Protein AF-A0A5K1ABH4-F1 (afdb_monomer_lite)

Structure (mmCIF, N/CA/C/O backbone):
data_AF-A0A5K1ABH4-F1
#
_entry.id   AF-A0A5K1ABH4-F1
#
loop_
_atom_site.group_PDB
_atom_site.id
_atom_site.type_symbol
_atom_site.label_atom_id
_atom_site.label_alt_id
_atom_site.label_comp_id
_atom_site.label_asym_id
_atom_site.label_entity_id
_atom_site.label_seq_id
_atom_site.pdbx_PDB_ins_code
_atom_site.Cartn_x
_atom_site.Cartn_y
_atom_site.Cartn_z
_atom_site.occupancy
_atom_site.B_iso_or_equiv
_atom_site.auth_seq_id
_atom_site.auth_comp_id
_atom_site.auth_asym_id
_atom_site.auth_atom_id
_atom_site.pdbx_PDB_model_num
ATOM 1 N N . MET A 1 1 ? -3.130 -10.708 27.864 1.00 51.59 1 MET A N 1
ATOM 2 C CA . MET A 1 1 ? -2.045 -9.917 27.232 1.00 51.59 1 MET A CA 1
ATOM 3 C C . MET A 1 1 ? -1.804 -10.307 25.760 1.00 51.59 1 MET A C 1
ATOM 5 O O . MET A 1 1 ? -0.671 -10.293 25.312 1.00 51.59 1 MET A O 1
ATOM 9 N N . VAL A 1 2 ? -2.844 -10.610 24.967 1.00 49.19 2 VAL A N 1
ATOM 10 C CA . VAL A 1 2 ? -2.684 -11.051 23.557 1.00 49.19 2 VAL A CA 1
ATOM 11 C C . VAL A 1 2 ? -2.944 -9.949 22.518 1.00 49.19 2 VAL A C 1
ATOM 13 O O . VAL A 1 2 ? -2.428 -10.026 21.411 1.00 49.19 2 VAL A O 1
ATOM 16 N N . GLY A 1 3 ? -3.665 -8.879 22.879 1.00 51.62 3 GLY A N 1
ATOM 17 C CA . GLY A 1 3 ? -3.968 -7.778 21.951 1.00 51.62 3 GLY A CA 1
ATOM 18 C C . GLY A 1 3 ? -2.777 -6.869 21.616 1.00 51.62 3 GLY A C 1
ATOM 19 O O . GLY A 1 3 ? -2.686 -6.362 20.507 1.00 51.62 3 GLY A O 1
ATOM 20 N N . VAL A 1 4 ? -1.827 -6.697 22.544 1.00 55.66 4 VAL A N 1
ATOM 21 C CA . VAL A 1 4 ? -0.683 -5.778 22.361 1.00 55.66 4 VAL A CA 1
ATOM 22 C C . VAL A 1 4 ? 0.407 -6.390 21.467 1.00 55.66 4 VAL A C 1
ATOM 24 O O . VAL A 1 4 ? 1.072 -5.673 20.726 1.00 55.66 4 VAL A O 1
ATOM 27 N N . MET A 1 5 ? 0.569 -7.718 21.495 1.00 57.88 5 MET A N 1
ATOM 28 C CA . MET A 1 5 ? 1.552 -8.428 20.664 1.00 57.88 5 MET A CA 1
ATOM 29 C C . MET A 1 5 ? 1.115 -8.532 19.197 1.00 57.88 5 MET A C 1
ATOM 31 O O . MET A 1 5 ? 1.931 -8.346 18.303 1.00 57.88 5 MET A O 1
ATOM 35 N N . ALA A 1 6 ? -0.175 -8.768 18.935 1.00 60.62 6 ALA A N 1
ATOM 36 C CA . ALA A 1 6 ? -0.689 -8.834 17.565 1.00 60.62 6 ALA A CA 1
ATOM 37 C C . ALA A 1 6 ? -0.625 -7.467 16.852 1.00 60.62 6 ALA A C 1
ATOM 39 O O . ALA A 1 6 ? -0.259 -7.401 15.677 1.00 60.62 6 ALA A O 1
ATOM 40 N N . GLY A 1 7 ? -0.912 -6.375 17.574 1.00 67.19 7 GLY A N 1
ATOM 41 C CA . GLY A 1 7 ? -0.786 -5.014 17.041 1.00 67.19 7 GLY A CA 1
ATOM 42 C C . GLY A 1 7 ? 0.665 -4.624 16.734 1.00 67.19 7 GLY A C 1
ATOM 43 O O . GLY A 1 7 ? 0.941 -4.008 15.705 1.00 67.19 7 GLY A O 1
ATOM 44 N N . SER A 1 8 ? 1.627 -5.038 17.569 1.00 79.50 8 SER A N 1
ATOM 45 C CA . SER A 1 8 ? 3.047 -4.760 17.308 1.00 79.50 8 SER A CA 1
ATOM 46 C C . SER A 1 8 ? 3.586 -5.544 16.106 1.00 79.50 8 SER A C 1
ATOM 48 O O . SER A 1 8 ? 4.357 -4.998 15.316 1.00 79.50 8 SER A O 1
ATOM 50 N N . GLU A 1 9 ? 3.138 -6.785 15.907 1.00 88.50 9 GLU A N 1
ATOM 51 C CA . GLU A 1 9 ? 3.501 -7.591 14.738 1.00 88.50 9 GLU A CA 1
ATOM 52 C C . GLU A 1 9 ? 2.933 -7.003 13.436 1.00 88.50 9 GLU A C 1
ATOM 54 O O . GLU A 1 9 ? 3.670 -6.837 12.459 1.00 88.50 9 GLU A O 1
ATOM 59 N N . ALA A 1 10 ? 1.646 -6.633 13.422 1.00 90.38 10 ALA A N 1
ATOM 60 C CA . ALA A 1 10 ? 1.004 -6.014 12.261 1.00 90.38 10 ALA A CA 1
ATOM 61 C C . ALA A 1 10 ? 1.689 -4.694 11.877 1.00 90.38 10 ALA A C 1
ATOM 63 O O . ALA A 1 10 ? 2.016 -4.485 10.705 1.00 90.38 10 ALA A O 1
ATOM 64 N N . ARG A 1 11 ? 1.996 -3.852 12.870 1.00 93.00 11 ARG A N 1
ATOM 65 C CA . ARG A 1 11 ? 2.727 -2.596 12.673 1.00 93.00 11 ARG A CA 1
ATOM 66 C C . ARG A 1 11 ? 4.121 -2.820 12.091 1.00 93.00 11 ARG A C 1
ATOM 68 O O . ARG A 1 11 ? 4.476 -2.185 11.101 1.00 93.00 11 ARG A O 1
ATOM 75 N N . ASN A 1 12 ? 4.897 -3.751 12.649 1.00 94.19 12 ASN A N 1
ATOM 76 C CA . ASN A 1 12 ? 6.234 -4.075 12.139 1.00 94.19 12 ASN A CA 1
ATOM 77 C C . ASN A 1 12 ? 6.179 -4.594 10.696 1.00 94.19 12 ASN A C 1
ATOM 79 O O . ASN A 1 12 ? 6.995 -4.205 9.858 1.00 94.19 12 ASN A O 1
ATOM 83 N N . LYS A 1 13 ? 5.186 -5.432 10.377 1.00 94.88 13 LYS A N 1
ATOM 84 C CA . LYS A 1 13 ? 4.960 -5.906 9.009 1.00 94.88 13 LYS A CA 1
ATOM 85 C C . LYS A 1 13 ? 4.634 -4.750 8.061 1.00 94.88 13 LYS A C 1
ATOM 87 O O . LYS A 1 13 ? 5.208 -4.694 6.975 1.00 94.88 13 LYS A O 1
ATOM 92 N N . ALA A 1 14 ? 3.766 -3.824 8.467 1.00 95.31 14 ALA A N 1
ATOM 93 C CA . ALA A 1 14 ? 3.437 -2.640 7.678 1.00 95.31 14 ALA A CA 1
ATOM 94 C C . ALA A 1 14 ? 4.668 -1.742 7.445 1.00 95.31 14 ALA A C 1
ATOM 96 O O . ALA A 1 14 ? 4.890 -1.302 6.320 1.00 95.31 14 ALA A O 1
ATOM 97 N N . LEU A 1 15 ? 5.526 -1.542 8.454 1.00 95.44 15 LEU A N 1
ATOM 98 C CA . LEU A 1 15 ? 6.787 -0.799 8.301 1.00 95.44 15 LEU A CA 1
ATOM 99 C C . LEU A 1 15 ? 7.735 -1.464 7.295 1.00 95.44 15 LEU A C 1
ATOM 101 O O . LEU A 1 15 ? 8.283 -0.791 6.421 1.00 95.44 15 LEU A O 1
ATOM 105 N N . ASN A 1 16 ? 7.902 -2.785 7.380 1.00 95.94 16 ASN A N 1
ATOM 106 C CA . ASN A 1 16 ? 8.750 -3.529 6.447 1.00 95.94 16 ASN A CA 1
ATOM 107 C C . ASN A 1 16 ? 8.232 -3.428 5.006 1.00 95.94 16 ASN A C 1
ATOM 109 O O . ASN A 1 16 ? 9.014 -3.199 4.085 1.00 95.94 16 ASN A O 1
ATOM 113 N N . LEU A 1 17 ? 6.914 -3.543 4.815 1.00 96.62 17 LEU A N 1
ATOM 114 C CA . LEU A 1 17 ? 6.283 -3.382 3.505 1.00 96.62 17 LEU A CA 1
ATOM 115 C C . LEU A 1 17 ? 6.434 -1.951 2.982 1.00 96.62 17 LEU A C 1
ATOM 117 O O . LEU A 1 17 ? 6.810 -1.774 1.828 1.00 96.62 17 LEU A O 1
ATOM 121 N N . LEU A 1 18 ? 6.230 -0.932 3.822 1.00 95.81 18 LEU A N 1
ATOM 122 C CA . LEU A 1 18 ? 6.426 0.465 3.432 1.00 95.81 18 LEU A CA 1
ATOM 123 C C . LEU A 1 18 ? 7.862 0.724 2.953 1.00 95.81 18 LEU A C 1
ATOM 125 O O . LEU A 1 18 ? 8.060 1.361 1.918 1.00 95.81 18 LEU A O 1
ATOM 129 N N . ASN A 1 19 ? 8.861 0.190 3.659 1.00 95.75 19 ASN A N 1
ATOM 130 C CA . ASN A 1 19 ? 10.260 0.284 3.239 1.00 95.75 19 ASN A CA 1
ATOM 131 C C . ASN A 1 19 ? 10.506 -0.428 1.899 1.00 95.75 19 ASN A C 1
ATOM 133 O O . ASN A 1 19 ? 11.166 0.133 1.026 1.00 95.75 19 ASN 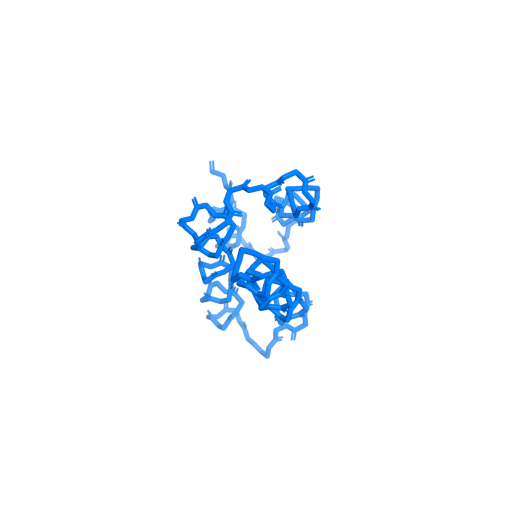A O 1
ATOM 137 N N . ALA A 1 20 ? 9.924 -1.613 1.697 1.00 95.31 20 ALA A N 1
ATOM 138 C CA . ALA A 1 20 ? 10.034 -2.352 0.439 1.00 95.31 20 ALA A CA 1
ATOM 139 C C . ALA A 1 20 ? 9.358 -1.633 -0.746 1.00 95.31 20 ALA A C 1
ATOM 141 O O . ALA A 1 20 ? 9.818 -1.746 -1.879 1.00 95.31 20 ALA A O 1
ATOM 142 N N . VAL A 1 21 ? 8.293 -0.860 -0.503 1.00 95.31 21 VAL A N 1
ATOM 143 C CA . VAL A 1 21 ? 7.663 -0.014 -1.532 1.00 95.31 21 VAL A CA 1
ATOM 144 C C . VAL A 1 21 ? 8.518 1.219 -1.850 1.00 95.31 21 VAL A C 1
ATOM 146 O O . VAL A 1 21 ? 8.576 1.639 -3.009 1.00 95.31 21 VAL A O 1
ATOM 149 N N . LYS A 1 22 ? 9.180 1.811 -0.846 1.00 93.62 22 LYS A N 1
ATOM 150 C CA . LYS A 1 22 ? 10.079 2.965 -1.034 1.00 93.62 22 LYS A CA 1
ATOM 151 C C . LYS A 1 22 ? 11.348 2.592 -1.805 1.00 93.62 22 LYS A C 1
ATOM 153 O O . LYS A 1 22 ? 11.803 3.385 -2.627 1.00 93.62 22 LYS A O 1
ATOM 158 N N . PHE A 1 23 ? 11.864 1.381 -1.592 1.00 92.94 23 PHE A N 1
ATOM 159 C CA . PHE A 1 23 ? 13.075 0.865 -2.240 1.00 92.94 23 PHE A CA 1
ATOM 160 C C . PHE A 1 23 ? 12.817 -0.475 -2.952 1.00 92.94 23 PHE A C 1
ATOM 162 O O . PHE A 1 23 ? 13.346 -1.509 -2.539 1.00 92.94 23 PHE A O 1
ATOM 169 N N . PRO A 1 24 ? 11.985 -0.489 -4.007 1.00 93.50 24 PRO A N 1
ATOM 170 C CA . PRO A 1 24 ? 11.610 -1.722 -4.676 1.00 93.50 24 PRO A CA 1
ATOM 171 C C . PRO A 1 24 ? 12.691 -2.154 -5.682 1.00 93.50 24 PRO A C 1
ATOM 173 O O . PRO A 1 24 ? 13.316 -1.294 -6.308 1.00 93.50 24 PRO A O 1
ATOM 176 N N . PRO A 1 25 ? 12.882 -3.466 -5.901 1.00 91.19 25 PRO A N 1
ATOM 177 C CA . PRO A 1 25 ? 13.791 -3.965 -6.935 1.00 91.19 25 PRO A CA 1
ATOM 178 C C . PRO A 1 25 ? 13.253 -3.708 -8.352 1.00 91.19 25 PRO A C 1
ATOM 180 O O . PRO A 1 25 ? 14.022 -3.448 -9.274 1.00 91.19 25 PRO A O 1
ATOM 183 N N . ASP A 1 26 ? 11.929 -3.746 -8.520 1.00 95.44 26 ASP A N 1
ATOM 184 C CA . ASP A 1 26 ? 11.226 -3.514 -9.777 1.00 95.44 26 ASP A CA 1
ATOM 185 C C . ASP A 1 26 ? 9.784 -3.025 -9.535 1.00 95.44 26 ASP A C 1
ATOM 187 O O . ASP A 1 26 ? 9.280 -2.980 -8.408 1.00 95.44 26 ASP A O 1
ATOM 191 N N . LEU A 1 27 ? 9.112 -2.614 -10.614 1.00 93.94 27 LEU A N 1
ATOM 192 C CA . LEU A 1 27 ? 7.743 -2.101 -10.556 1.00 93.94 27 LEU A CA 1
ATOM 193 C C . LEU A 1 27 ? 6.705 -3.159 -10.116 1.00 93.94 27 LEU A C 1
ATOM 195 O O . LEU A 1 27 ? 5.878 -2.816 -9.267 1.00 93.94 27 LEU A O 1
ATOM 199 N N . PRO A 1 28 ? 6.708 -4.407 -10.630 1.00 96.31 28 PRO A N 1
ATOM 200 C CA . PRO A 1 28 ? 5.807 -5.455 -10.141 1.00 96.31 28 PRO A CA 1
ATOM 201 C C . PRO A 1 28 ? 5.887 -5.672 -8.624 1.00 96.31 28 PRO A C 1
ATOM 203 O O . PRO A 1 28 ? 4.861 -5.630 -7.945 1.00 96.31 28 PRO A O 1
ATOM 206 N N . SER A 1 29 ? 7.099 -5.794 -8.079 1.00 96.12 29 SER A N 1
ATOM 207 C CA . SER A 1 29 ? 7.346 -5.978 -6.644 1.00 96.12 29 SER A CA 1
ATOM 208 C C . SER A 1 29 ? 6.843 -4.791 -5.824 1.00 96.12 29 SER A C 1
ATOM 210 O O . SER A 1 29 ? 6.306 -4.960 -4.729 1.00 96.12 29 SER A O 1
ATOM 212 N N . LYS A 1 30 ? 6.974 -3.566 -6.351 1.00 96.00 30 LYS A N 1
ATOM 213 C CA . LYS A 1 30 ? 6.433 -2.362 -5.709 1.00 96.00 30 LYS A CA 1
ATOM 214 C C . LYS A 1 30 ? 4.912 -2.420 -5.570 1.00 96.00 30 LYS A C 1
ATOM 216 O O . LYS A 1 30 ? 4.391 -2.123 -4.497 1.00 96.00 30 LYS A O 1
ATOM 221 N N . LEU A 1 31 ? 4.214 -2.789 -6.644 1.00 96.56 31 LEU A N 1
ATOM 222 C CA . LEU A 1 31 ? 2.751 -2.894 -6.662 1.00 96.56 31 LEU A CA 1
ATOM 223 C C . LEU A 1 31 ? 2.261 -4.021 -5.750 1.00 96.56 31 LEU A C 1
ATOM 225 O O . LEU A 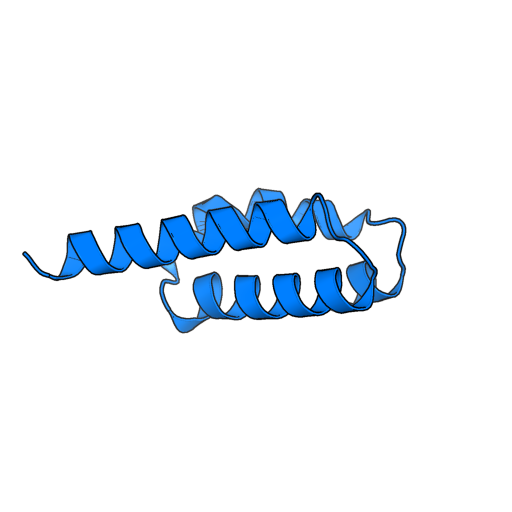1 31 ? 1.308 -3.828 -4.999 1.00 96.56 31 LEU A O 1
ATOM 229 N N . GLU A 1 32 ? 2.946 -5.164 -5.755 1.00 97.25 32 GLU A N 1
ATOM 230 C CA . GLU A 1 32 ? 2.639 -6.271 -4.849 1.00 97.25 32 GLU A CA 1
ATOM 231 C C . GLU A 1 32 ? 2.792 -5.854 -3.377 1.00 97.25 32 GLU A C 1
ATOM 233 O O . GLU A 1 32 ? 1.893 -6.078 -2.563 1.00 97.25 32 GLU A O 1
ATOM 238 N N . ASN A 1 33 ? 3.902 -5.198 -3.029 1.00 96.81 33 ASN A N 1
ATOM 239 C CA . ASN A 1 33 ? 4.135 -4.728 -1.664 1.00 96.81 33 ASN A CA 1
ATOM 240 C C . ASN A 1 33 ? 3.141 -3.634 -1.242 1.00 96.81 33 ASN A C 1
ATOM 242 O O . ASN A 1 33 ? 2.738 -3.617 -0.080 1.00 96.81 33 ASN A O 1
ATOM 246 N N . LEU A 1 34 ? 2.695 -2.770 -2.165 1.00 95.56 34 LEU A N 1
ATOM 247 C CA . LEU A 1 34 ? 1.614 -1.805 -1.920 1.00 95.56 34 LEU A CA 1
ATOM 248 C C . LEU A 1 34 ? 0.284 -2.497 -1.611 1.00 95.56 34 LEU A C 1
ATOM 250 O O . LEU A 1 34 ? -0.387 -2.114 -0.653 1.00 95.56 34 LEU A O 1
ATOM 254 N N . GLY A 1 35 ? -0.071 -3.542 -2.363 1.00 95.31 35 GLY A N 1
ATOM 255 C CA . GLY A 1 35 ? -1.263 -4.350 -2.089 1.00 95.31 35 GLY A CA 1
ATOM 256 C C . GLY A 1 35 ? -1.215 -5.002 -0.713 1.00 95.31 35 GLY A C 1
ATOM 257 O O . GLY A 1 35 ? -2.122 -4.816 0.098 1.00 95.31 35 GLY A O 1
ATOM 258 N N . ARG A 1 36 ? -0.099 -5.666 -0.395 1.00 96.25 36 ARG A N 1
ATOM 259 C CA . ARG A 1 36 ? 0.119 -6.282 0.923 1.00 96.25 36 ARG A CA 1
ATOM 260 C C . ARG A 1 36 ? 0.081 -5.257 2.058 1.00 96.25 36 ARG A C 1
ATOM 262 O O . ARG A 1 36 ? -0.410 -5.565 3.142 1.00 96.25 36 ARG A O 1
ATOM 269 N N . LEU A 1 37 ? 0.607 -4.050 1.838 1.00 95.12 37 LEU A N 1
ATOM 270 C CA . LEU A 1 37 ? 0.556 -2.967 2.821 1.00 95.12 37 LEU A CA 1
ATOM 271 C C . LEU A 1 37 ? -0.895 -2.541 3.079 1.00 95.12 37 LEU A C 1
ATOM 273 O O . LEU A 1 37 ? -1.301 -2.442 4.236 1.00 95.12 37 LEU A O 1
ATOM 277 N N . GLY A 1 38 ? -1.685 -2.375 2.016 1.00 92.88 38 GLY A N 1
ATOM 278 C CA . GLY A 1 38 ? -3.119 -2.101 2.106 1.00 92.88 38 GLY A CA 1
ATOM 279 C C . GLY A 1 38 ? -3.878 -3.177 2.884 1.00 92.88 38 GLY A C 1
ATOM 280 O O . GLY A 1 38 ? -4.644 -2.849 3.784 1.00 92.88 38 GLY A O 1
ATOM 281 N N . GLU A 1 39 ? -3.613 -4.460 2.629 1.00 93.38 39 GLU A N 1
ATOM 282 C CA . GLU A 1 39 ? -4.229 -5.566 3.379 1.00 93.38 39 GLU A CA 1
ATOM 283 C C . GLU A 1 39 ? -3.921 -5.503 4.882 1.00 93.38 39 GLU A C 1
ATOM 285 O O . GLU A 1 39 ? -4.812 -5.702 5.712 1.00 93.38 39 GLU A O 1
ATOM 290 N N . VAL A 1 40 ? -2.671 -5.210 5.257 1.00 93.19 40 VAL A N 1
ATOM 291 C CA . VAL A 1 40 ? -2.281 -5.116 6.672 1.00 93.19 40 VAL A CA 1
ATOM 292 C C . VAL A 1 40 ? -2.989 -3.945 7.353 1.00 93.19 40 VAL A C 1
ATOM 294 O O . VAL A 1 40 ? -3.560 -4.125 8.427 1.00 93.19 40 VAL A O 1
ATOM 297 N N . ILE A 1 41 ? -2.987 -2.771 6.723 1.00 92.38 41 ILE A N 1
ATOM 298 C CA . ILE A 1 41 ? -3.540 -1.549 7.317 1.00 92.38 41 ILE A CA 1
ATOM 299 C C . ILE A 1 41 ? -5.076 -1.568 7.315 1.00 92.38 41 ILE A C 1
ATOM 301 O O . ILE A 1 41 ? -5.687 -1.096 8.262 1.00 92.38 41 ILE A O 1
ATOM 305 N N . VAL A 1 42 ? -5.726 -2.110 6.283 1.00 89.50 42 VAL A N 1
ATOM 306 C CA . VAL A 1 42 ? -7.195 -2.070 6.161 1.00 89.50 42 VAL A CA 1
ATOM 307 C C . VAL A 1 42 ? -7.858 -3.287 6.799 1.00 89.50 42 VAL A C 1
ATOM 309 O O . VAL A 1 42 ? -8.894 -3.142 7.441 1.00 89.50 42 VAL A O 1
ATOM 312 N N . SER A 1 43 ? -7.291 -4.485 6.626 1.00 88.25 43 SER A N 1
ATOM 313 C CA . SER A 1 43 ? -7.958 -5.734 7.028 1.00 88.25 43 SER A CA 1
ATOM 314 C C . SER A 1 43 ? -7.443 -6.307 8.345 1.00 88.25 43 SER A C 1
ATOM 316 O O . SER A 1 43 ? -8.224 -6.889 9.093 1.00 88.25 43 SER A O 1
ATOM 318 N N . ARG A 1 44 ? -6.140 -6.186 8.639 1.00 88.44 44 ARG A N 1
ATOM 319 C CA . ARG A 1 44 ? -5.556 -6.779 9.857 1.00 88.44 44 ARG A CA 1
ATOM 320 C C . ARG A 1 44 ? -5.619 -5.852 11.060 1.00 88.44 44 ARG A C 1
ATOM 322 O O . ARG A 1 44 ? -6.022 -6.297 12.128 1.00 88.44 44 ARG A O 1
ATOM 329 N N . ASP A 1 45 ? -5.201 -4.602 10.895 1.00 88.00 45 ASP A N 1
ATOM 330 C CA . ASP A 1 45 ? -5.219 -3.622 11.977 1.00 88.00 45 ASP A CA 1
ATOM 331 C C . ASP A 1 45 ? -5.571 -2.216 11.453 1.00 88.00 45 ASP A C 1
ATOM 333 O O . ASP A 1 45 ? -4.679 -1.422 11.139 1.00 88.00 45 ASP A O 1
ATOM 337 N N . PRO A 1 46 ? -6.877 -1.882 11.396 1.00 87.44 46 PRO A N 1
ATOM 338 C CA . PRO A 1 46 ? -7.372 -0.573 10.964 1.00 87.44 46 PRO A CA 1
ATOM 339 C C . PRO A 1 46 ? -6.828 0.613 11.764 1.00 87.44 46 PRO A C 1
ATOM 341 O O . PRO A 1 46 ? -6.859 1.747 11.278 1.00 87.44 46 PRO A O 1
ATOM 344 N N . SER A 1 47 ? -6.324 0.391 12.985 1.00 90.31 47 SER A N 1
ATOM 345 C CA . SER A 1 47 ? -5.741 1.470 13.789 1.00 90.31 47 SER A CA 1
ATOM 346 C C . SER A 1 47 ? -4.464 2.037 13.157 1.00 90.31 47 SER A C 1
ATOM 348 O O . SER A 1 47 ? -4.182 3.230 13.308 1.00 90.31 47 SER A O 1
ATOM 350 N N . LEU A 1 48 ? -3.765 1.225 12.351 1.00 91.38 48 LEU A N 1
ATOM 351 C CA . LEU A 1 48 ? -2.570 1.618 11.603 1.00 91.38 48 LEU A CA 1
ATOM 352 C C . LEU A 1 48 ? -2.879 2.610 10.479 1.00 91.38 48 LEU A C 1
ATOM 354 O O . LEU A 1 48 ? -1.981 3.318 10.032 1.00 91.38 48 LEU A O 1
ATOM 358 N N . LEU A 1 49 ? -4.133 2.735 10.036 1.00 91.12 49 LEU A N 1
ATOM 359 C CA . LEU A 1 49 ? -4.485 3.656 8.953 1.00 91.12 49 LEU A CA 1
ATOM 360 C C . LEU A 1 49 ? -4.050 5.089 9.261 1.00 91.12 49 LEU A C 1
ATOM 362 O O . LEU A 1 49 ? -3.481 5.752 8.402 1.00 91.12 49 LEU A O 1
ATOM 366 N N . ARG A 1 50 ? -4.238 5.552 10.500 1.00 91.94 50 ARG A N 1
ATOM 367 C CA . ARG A 1 50 ? -3.833 6.910 10.901 1.00 91.94 50 ARG A CA 1
ATOM 368 C C . ARG A 1 50 ? -2.322 7.122 10.845 1.00 91.94 50 ARG A C 1
ATOM 370 O O . ARG A 1 50 ? -1.887 8.226 10.541 1.00 91.94 50 ARG A O 1
ATOM 377 N N . GLU A 1 51 ? -1.544 6.084 11.139 1.00 93.19 51 GLU A N 1
ATOM 378 C CA . GLU A 1 51 ? -0.080 6.138 11.126 1.00 93.19 51 GLU A CA 1
ATOM 379 C C . GLU A 1 51 ? 0.472 6.083 9.694 1.00 93.19 51 GLU A C 1
ATOM 381 O O . GLU A 1 51 ? 1.389 6.825 9.355 1.00 93.19 51 GLU A O 1
ATOM 386 N N . PHE A 1 52 ? -0.099 5.239 8.832 1.00 93.69 52 PHE A N 1
ATOM 387 C CA . PHE A 1 52 ? 0.467 4.953 7.511 1.00 93.69 52 PHE A CA 1
ATOM 388 C C . PHE A 1 52 ? -0.140 5.772 6.370 1.00 93.69 52 PHE A C 1
ATOM 390 O O . PHE A 1 52 ? 0.508 5.920 5.334 1.00 93.69 52 PHE A O 1
ATOM 397 N N . LEU A 1 53 ? -1.344 6.332 6.534 1.00 91.94 53 LEU A N 1
ATOM 398 C CA . LEU A 1 53 ? -2.015 7.102 5.482 1.00 91.94 53 LEU A CA 1
ATOM 399 C C . LEU A 1 53 ? -1.152 8.248 4.921 1.00 91.94 53 LEU A C 1
ATOM 401 O O . LEU A 1 53 ? -1.070 8.329 3.695 1.00 91.94 53 LEU A O 1
ATOM 405 N N . PRO A 1 54 ? -0.452 9.072 5.735 1.00 93.69 54 PRO A N 1
ATOM 406 C CA . PRO A 1 54 ? 0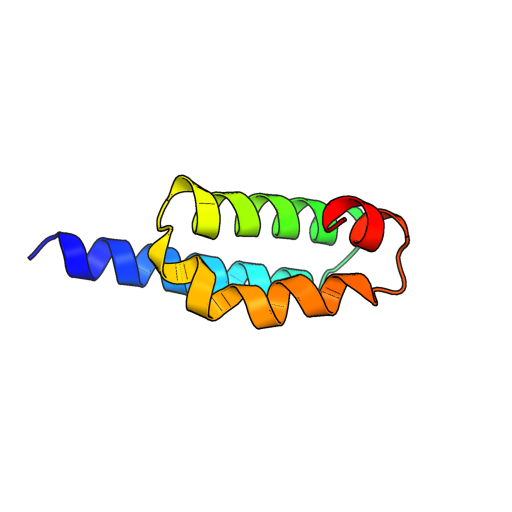.426 10.121 5.210 1.00 93.69 54 PRO A CA 1
ATOM 407 C C . PRO A 1 54 ? 1.504 9.589 4.258 1.00 93.69 54 PRO A C 1
ATOM 409 O O . PRO A 1 54 ? 1.825 10.242 3.275 1.00 93.69 54 PRO A O 1
ATOM 412 N N . HIS A 1 55 ? 2.013 8.380 4.500 1.00 93.88 55 HIS A N 1
ATOM 413 C CA . HIS A 1 55 ? 3.022 7.757 3.644 1.00 93.88 55 HIS A CA 1
ATOM 414 C C . HIS A 1 55 ? 2.429 7.104 2.398 1.00 93.88 55 HIS A C 1
ATOM 416 O O . HIS A 1 55 ? 3.067 7.084 1.350 1.00 93.88 55 HIS A O 1
ATOM 422 N N . VAL A 1 56 ? 1.212 6.564 2.490 1.00 92.50 56 VAL A N 1
ATOM 423 C CA . VAL A 1 56 ? 0.528 5.969 1.334 1.00 92.50 56 VAL A CA 1
ATOM 424 C C . VAL A 1 56 ? 0.161 7.049 0.311 1.00 92.50 56 VAL A C 1
ATOM 426 O O . VAL A 1 56 ? 0.319 6.832 -0.890 1.00 92.50 56 VAL A O 1
ATOM 429 N N . VAL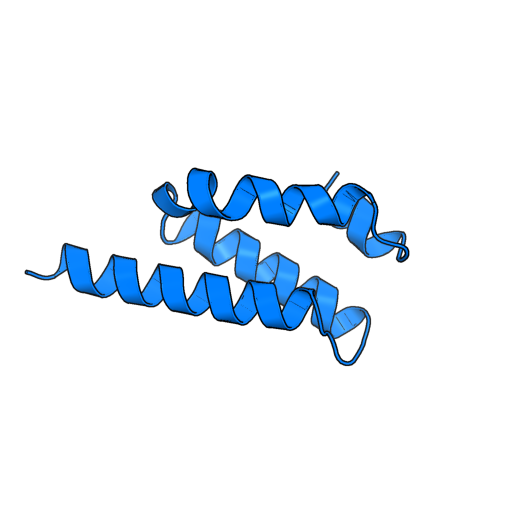 A 1 57 ? -0.259 8.238 0.759 1.00 93.12 57 VAL A N 1
ATOM 430 C CA . VAL A 1 57 ? -0.619 9.335 -0.158 1.00 93.12 57 VAL A CA 1
ATOM 431 C C . VAL A 1 57 ? 0.584 9.940 -0.888 1.00 93.12 57 VAL A C 1
ATOM 433 O O . VAL A 1 57 ? 0.410 10.461 -1.988 1.00 93.12 57 VAL A O 1
ATOM 436 N N . GLU A 1 58 ? 1.811 9.807 -0.365 1.00 93.50 58 GLU A N 1
ATOM 437 C CA . GLU A 1 58 ? 3.037 10.217 -1.076 1.00 93.50 58 GLU A CA 1
ATOM 438 C C . GLU A 1 58 ? 3.143 9.530 -2.457 1.00 93.50 58 GLU A C 1
ATOM 440 O O . GLU A 1 58 ? 3.586 10.144 -3.434 1.00 93.50 58 GLU A O 1
ATOM 445 N N . PHE A 1 59 ? 2.643 8.292 -2.586 1.00 93.62 59 PHE A N 1
ATOM 446 C CA . PHE A 1 59 ? 2.656 7.525 -3.838 1.00 93.62 59 PHE A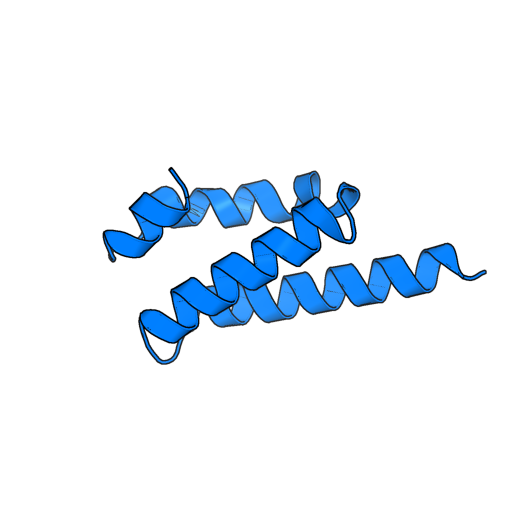 CA 1
ATOM 447 C C . PHE A 1 59 ? 1.677 8.037 -4.911 1.00 93.62 59 PHE A C 1
ATOM 449 O O . PHE A 1 59 ? 1.769 7.617 -6.066 1.00 93.62 59 PHE A O 1
ATOM 456 N N . GLN A 1 60 ? 0.799 9.000 -4.606 1.00 93.19 60 GLN A N 1
ATOM 457 C CA . GLN A 1 60 ? 0.017 9.702 -5.637 1.00 93.19 60 GLN A CA 1
ATOM 458 C C . GLN A 1 60 ? 0.912 10.507 -6.589 1.00 93.19 60 GLN A C 1
ATOM 460 O O . GLN A 1 60 ? 0.553 10.737 -7.742 1.00 93.19 60 GLN A O 1
ATOM 465 N N . SER A 1 61 ? 2.102 10.895 -6.124 1.00 93.50 61 SER A N 1
ATOM 466 C CA . SER A 1 61 ? 3.115 11.604 -6.911 1.00 93.50 61 SER A CA 1
ATOM 467 C C . SER A 1 61 ? 4.158 10.679 -7.553 1.00 93.50 61 SER A C 1
ATOM 469 O O . SER A 1 61 ? 5.135 11.150 -8.136 1.00 93.50 61 SER A O 1
ATOM 471 N N . ASP A 1 62 ? 3.968 9.356 -7.471 1.00 94.38 62 ASP A N 1
ATOM 472 C CA . ASP A 1 62 ? 4.953 8.391 -7.954 1.00 94.38 62 ASP A CA 1
ATOM 473 C C . ASP A 1 62 ? 5.219 8.542 -9.455 1.00 94.38 62 ASP A C 1
ATOM 475 O O . ASP A 1 62 ? 4.300 8.784 -10.237 1.00 94.38 62 ASP A O 1
ATOM 479 N N . LYS A 1 63 ? 6.468 8.349 -9.895 1.00 92.62 63 LYS A N 1
ATOM 480 C CA . LYS A 1 63 ? 6.835 8.447 -11.319 1.00 92.62 63 LYS A CA 1
ATOM 481 C C . LYS A 1 63 ? 6.121 7.387 -12.163 1.00 92.62 63 LYS A C 1
ATOM 483 O O . LYS A 1 63 ? 5.725 7.666 -13.298 1.00 92.62 63 LYS A O 1
ATOM 488 N N . ALA A 1 64 ? 5.909 6.194 -11.610 1.00 94.19 64 ALA A N 1
ATOM 489 C CA . ALA A 1 64 ? 5.238 5.108 -12.303 1.00 94.19 64 ALA A CA 1
ATOM 490 C C . ALA A 1 64 ? 3.719 5.335 -12.331 1.00 94.19 64 ALA A C 1
ATOM 492 O O . ALA A 1 64 ? 3.043 5.310 -11.304 1.00 94.19 64 ALA A O 1
ATOM 493 N N . SER A 1 65 ? 3.151 5.496 -13.532 1.00 94.38 65 SER A N 1
ATOM 494 C CA . SER A 1 65 ? 1.695 5.639 -13.693 1.00 94.38 65 SER A CA 1
ATOM 495 C C . SER A 1 65 ? 0.884 4.504 -13.051 1.00 94.38 65 SER A C 1
ATOM 497 O O . SER A 1 65 ? -0.135 4.826 -12.441 1.00 94.38 65 SER A O 1
ATOM 499 N N . PRO A 1 66 ? 1.300 3.221 -13.120 1.00 95.19 66 PRO A N 1
ATOM 500 C CA . PRO A 1 66 ? 0.579 2.141 -12.447 1.00 95.19 66 PRO A CA 1
ATOM 501 C C . PRO A 1 66 ? 0.483 2.314 -10.929 1.00 95.19 66 PRO A C 1
ATOM 503 O O . PRO A 1 66 ? -0.550 1.997 -10.358 1.00 95.19 66 PRO A O 1
ATOM 506 N N . VAL A 1 67 ? 1.513 2.871 -10.284 1.00 94.38 67 VAL A N 1
ATOM 507 C CA . VAL A 1 67 ? 1.494 3.144 -8.837 1.00 94.38 67 VAL A CA 1
ATOM 508 C C . VAL A 1 67 ? 0.473 4.228 -8.520 1.00 94.38 67 VAL A C 1
ATOM 510 O O . VAL A 1 67 ? -0.359 4.043 -7.642 1.00 94.38 67 VAL A O 1
ATOM 513 N N . ARG A 1 68 ? 0.460 5.323 -9.289 1.00 94.56 68 ARG A N 1
ATOM 514 C CA . ARG A 1 68 ? -0.546 6.381 -9.106 1.00 94.56 68 ARG A CA 1
ATOM 515 C C . ARG A 1 68 ? -1.971 5.855 -9.288 1.00 94.56 68 ARG A C 1
ATOM 517 O O . ARG A 1 68 ? -2.840 6.192 -8.500 1.00 94.56 68 ARG A O 1
ATOM 524 N N . LYS A 1 69 ? -2.194 4.999 -10.295 1.00 94.06 69 LYS A N 1
ATOM 525 C CA . LYS A 1 69 ? -3.491 4.342 -10.544 1.00 94.06 69 LYS A CA 1
ATOM 526 C C . LYS A 1 69 ? -3.897 3.360 -9.445 1.00 94.06 69 LYS A C 1
ATOM 528 O O . LYS A 1 69 ? -5.079 3.114 -9.296 1.00 94.06 69 LYS A O 1
ATOM 533 N N . PHE A 1 70 ? -2.936 2.773 -8.737 1.00 91.31 70 PHE A N 1
ATOM 534 C CA . PHE A 1 70 ? -3.213 1.872 -7.621 1.00 91.31 70 PHE A CA 1
ATOM 535 C C . PHE A 1 70 ? -3.727 2.630 -6.386 1.00 91.31 70 PHE A C 1
ATOM 537 O O . PHE A 1 70 ? -4.492 2.082 -5.604 1.00 91.31 70 PHE A O 1
ATOM 544 N N . ILE A 1 71 ? -3.278 3.874 -6.201 1.00 89.12 71 ILE A N 1
ATOM 545 C CA . ILE A 1 71 ? -3.600 4.704 -5.030 1.00 89.12 71 ILE A CA 1
ATOM 546 C C . ILE A 1 71 ? -4.857 5.564 -5.246 1.00 89.12 71 ILE A C 1
ATOM 548 O O . ILE A 1 71 ? -5.496 5.944 -4.266 1.00 89.12 71 ILE A O 1
ATOM 552 N N . ALA A 1 72 ? -5.158 5.914 -6.501 1.00 85.25 72 ALA A N 1
ATOM 553 C CA . ALA A 1 72 ? -6.319 6.713 -6.903 1.00 85.25 72 ALA A CA 1
ATOM 554 C C . ALA A 1 72 ? -7.624 5.910 -6.833 1.00 85.25 72 A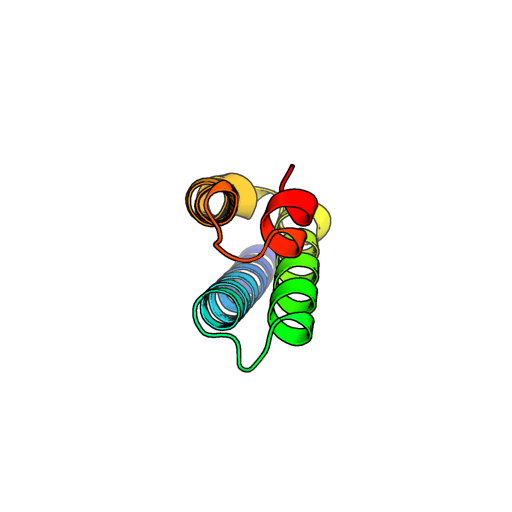LA A C 1
ATOM 556 O O . ALA A 1 72 ? -8.627 6.498 -6.372 1.00 85.25 72 ALA A O 1
#

Sequence (72 aa):
MVGVMAGSEARNKALNLLNAVKFPPDLPSKLENLGRLGEVIVSRDPSLLREFLPHVVEFQSDKASPVRKFIA

Foldseek 3Di:
DPPVVQVVVLLVLLVVLLVCLVPPPDDVSNLVSLVVNCCSCPPRPVVCCVVCVVSLVVQCPPPDPVSVVSSD

pLDDT: mean 89.52, std 11.44, range [49.19, 97.25]

InterPro domains:
  IPR011989 Armadillo-like helical [G3DSA:1.25.10.10] (4-72)

Organism: NCBI:txid210225

Radius of gyration: 12.5 Å; chains: 1; bounding box: 22×23×41 Å

Secondary structure (DSSP, 8-state):
--HHHHHHHHHHHHHHHHHHHHS-SSHHHHHHHHHHHHHIIIII-GGGHHHHHHHHHHGGG-SSHHHHHHH-